Protein AF-A0A522Z4P1-F1 (afdb_monomer_lite)

Secondary structure (DSSP, 8-state):
--S-GGGS-HHHHHHHHH-HHHHHHHHHHHHHH----SS-HHHHHHHHHHHHHHHHHHHHHHHHHHHT---

Foldseek 3Di:
DVDDLVPDDPVVSVVLVVDLVSLVVLLVVCVVVVDDPPDDNVNNVVSNVVVVVVVVVVVVVVVVVVVPDDD

pLDDT: mean 73.33, std 9.69, range [52.56, 90.44]

Structure (mmCIF, N/CA/C/O backbone):
data_AF-A0A522Z4P1-F1
#
_entry.id   AF-A0A522Z4P1-F1
#
loop_
_atom_site.group_PDB
_atom_site.id
_atom_site.type_symbol
_atom_site.label_atom_id
_atom_site.label_alt_id
_atom_site.label_comp_id
_atom_site.label_asym_id
_atom_site.label_entity_id
_atom_site.label_seq_id
_atom_site.pdbx_PDB_ins_code
_atom_site.Cartn_x
_atom_site.Cartn_y
_atom_site.Cartn_z
_atom_site.occupancy
_atom_site.B_iso_or_equiv
_atom_site.auth_seq_id
_atom_site.auth_comp_id
_atom_site.auth_asym_id
_atom_site.auth_atom_id
_atom_site.pdbx_PDB_model_num
ATOM 1 N N . ALA A 1 1 ? 2.697 -7.727 -8.834 1.00 52.56 1 ALA A N 1
ATOM 2 C CA . ALA A 1 1 ? 2.230 -8.882 -9.633 1.00 52.56 1 ALA A CA 1
ATOM 3 C C . ALA A 1 1 ? 3.428 -9.569 -10.291 1.00 52.56 1 ALA A C 1
ATOM 5 O O . ALA A 1 1 ? 4.416 -8.891 -10.547 1.00 52.56 1 ALA A O 1
ATOM 6 N N . LEU A 1 2 ? 3.369 -10.888 -10.527 1.00 54.62 2 LEU A N 1
ATOM 7 C CA . LEU A 1 2 ? 4.439 -11.622 -11.226 1.00 54.62 2 LEU A CA 1
ATOM 8 C C . LEU A 1 2 ? 4.404 -11.344 -12.743 1.00 54.62 2 LEU A C 1
ATOM 10 O O . LEU A 1 2 ? 5.448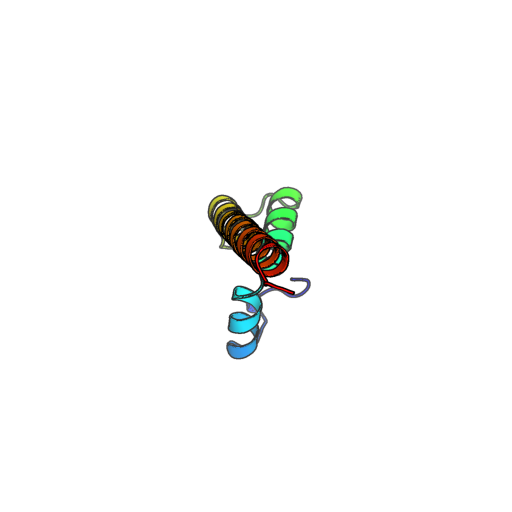 -11.121 -13.345 1.00 54.62 2 LEU A O 1
ATOM 14 N N . PHE A 1 3 ? 3.199 -11.261 -13.324 1.00 56.81 3 PHE A N 1
ATOM 15 C CA . PHE A 1 3 ? 2.958 -10.859 -14.714 1.00 56.81 3 PHE A CA 1
ATOM 16 C C . PHE A 1 3 ? 2.806 -9.331 -14.859 1.00 56.81 3 PHE A C 1
ATOM 18 O O . PHE A 1 3 ? 2.192 -8.711 -13.981 1.00 56.81 3 PHE A O 1
ATOM 25 N N . PRO A 1 4 ? 3.324 -8.718 -15.944 1.00 58.69 4 PRO A N 1
ATOM 26 C CA . PRO A 1 4 ? 3.111 -7.303 -16.255 1.00 58.69 4 PRO A CA 1
ATOM 27 C C . PRO A 1 4 ? 1.620 -6.987 -16.415 1.00 58.69 4 PRO A C 1
ATOM 29 O O . PRO A 1 4 ? 0.906 -7.718 -17.100 1.00 58.69 4 PRO A O 1
ATOM 32 N N . LEU A 1 5 ? 1.145 -5.889 -15.812 1.00 62.75 5 LEU A N 1
ATOM 33 C CA . LEU A 1 5 ? -0.264 -5.469 -15.901 1.00 62.75 5 LEU A CA 1
ATOM 34 C C . LEU A 1 5 ? -0.700 -5.157 -17.343 1.00 62.75 5 LEU A C 1
ATOM 36 O O . LEU A 1 5 ? -1.879 -5.281 -17.660 1.00 62.75 5 LEU A O 1
ATOM 40 N N . GLU A 1 6 ? 0.248 -4.788 -18.204 1.00 62.59 6 GLU A N 1
ATOM 41 C CA . GLU A 1 6 ? 0.036 -4.452 -19.619 1.00 62.59 6 GLU A CA 1
ATOM 42 C C . GLU A 1 6 ? -0.275 -5.674 -20.496 1.00 62.59 6 GLU A C 1
ATOM 44 O O . GLU A 1 6 ? -0.838 -5.532 -21.577 1.00 62.59 6 GLU A O 1
ATOM 49 N N . LEU A 1 7 ? 0.049 -6.880 -20.018 1.00 59.53 7 LEU A N 1
ATOM 50 C CA . LEU A 1 7 ? -0.183 -8.141 -20.729 1.00 59.53 7 LEU A CA 1
ATOM 51 C C . LEU A 1 7 ? -1.446 -8.874 -20.244 1.00 59.53 7 LEU A C 1
ATOM 53 O O . LEU A 1 7 ? -1.738 -9.974 -20.714 1.00 59.53 7 LEU A O 1
ATOM 57 N N . LEU A 1 8 ? -2.189 -8.301 -19.288 1.00 66.94 8 LEU A N 1
ATOM 58 C CA . LEU A 1 8 ? -3.379 -8.929 -18.712 1.00 66.94 8 LEU A CA 1
ATOM 59 C C . LEU A 1 8 ? -4.671 -8.481 -19.421 1.00 66.94 8 LEU A C 1
ATOM 61 O O . LEU A 1 8 ? -4.817 -7.302 -19.747 1.00 66.94 8 LEU A O 1
ATOM 65 N N . PRO A 1 9 ? -5.666 -9.381 -19.576 1.00 72.44 9 PRO A N 1
ATOM 66 C CA . PRO A 1 9 ? -7.009 -9.002 -20.009 1.00 72.44 9 PRO A CA 1
ATOM 67 C C . PRO A 1 9 ? -7.580 -7.900 -19.106 1.00 72.44 9 PRO A C 1
ATOM 69 O O . PRO A 1 9 ? -7.445 -7.969 -17.882 1.00 72.44 9 PRO A O 1
ATOM 72 N N . SER A 1 10 ? -8.258 -6.907 -19.685 1.00 70.88 10 SER A N 1
ATOM 73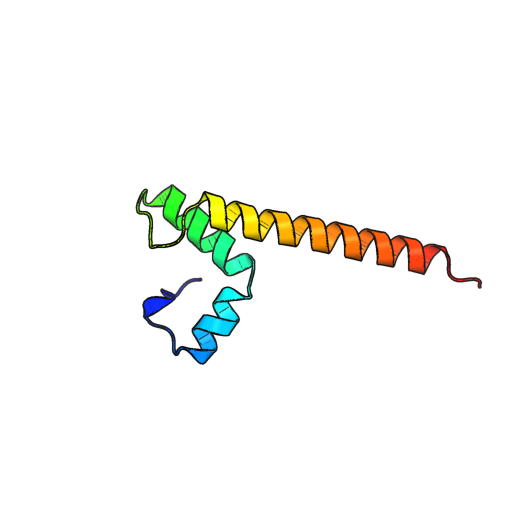 C CA . SER A 1 10 ? -8.745 -5.694 -18.995 1.00 70.88 10 SER A CA 1
ATOM 74 C C . SER A 1 10 ? -9.556 -5.970 -17.718 1.00 70.88 10 SER A C 1
ATOM 76 O O . SER A 1 10 ? -9.419 -5.260 -16.718 1.00 70.88 10 SER A O 1
ATOM 78 N N . TRP A 1 11 ? -10.336 -7.051 -17.709 1.00 73.75 11 TRP A N 1
ATOM 79 C CA . TRP A 1 11 ? -11.106 -7.518 -16.553 1.00 73.75 11 TRP A CA 1
ATOM 80 C C . TRP A 1 11 ? -10.208 -7.958 -15.390 1.00 73.75 11 TRP A C 1
ATOM 82 O O . TRP A 1 11 ? -10.432 -7.575 -14.242 1.00 73.75 11 TRP A O 1
ATOM 92 N N . LEU A 1 12 ? -9.136 -8.696 -15.685 1.00 68.00 12 LEU A N 1
ATOM 93 C CA . LEU A 1 12 ? -8.183 -9.170 -14.684 1.00 68.00 12 LEU A CA 1
ATOM 94 C C . LEU A 1 12 ? -7.242 -8.049 -14.230 1.00 68.00 12 LEU A C 1
ATOM 96 O O . LEU A 1 12 ? -6.923 -7.960 -13.046 1.00 68.00 12 LEU A O 1
ATOM 100 N N . ALA A 1 13 ? -6.860 -7.152 -15.142 1.00 67.31 13 ALA A N 1
ATOM 101 C CA . ALA A 1 13 ? -6.087 -5.958 -14.813 1.00 67.31 13 ALA A CA 1
ATOM 102 C C . ALA A 1 13 ? -6.842 -5.051 -13.826 1.00 67.31 13 ALA A C 1
ATOM 104 O O . ALA A 1 13 ? -6.235 -4.490 -12.917 1.00 67.31 13 ALA A O 1
ATOM 105 N N . THR A 1 14 ? -8.169 -4.948 -13.952 1.00 67.88 14 THR A N 1
ATOM 106 C CA . THR A 1 14 ? -9.011 -4.183 -13.016 1.00 67.88 14 THR A CA 1
ATOM 107 C C . THR A 1 14 ? -9.013 -4.800 -11.615 1.00 67.88 14 THR A C 1
ATOM 109 O O . THR A 1 14 ? -8.840 -4.088 -10.629 1.00 67.88 14 THR A O 1
ATOM 112 N N . ILE A 1 15 ? -9.114 -6.129 -11.513 1.00 68.81 15 ILE A N 1
ATOM 113 C CA . ILE A 1 15 ? -9.035 -6.843 -10.227 1.00 68.81 15 ILE A CA 1
ATOM 114 C C . ILE A 1 15 ? -7.626 -6.727 -9.624 1.00 68.81 15 ILE A C 1
ATOM 116 O O . ILE A 1 15 ? -7.470 -6.498 -8.426 1.00 68.81 15 ILE A O 1
ATOM 120 N N . ALA A 1 16 ? -6.584 -6.825 -10.450 1.00 66.56 16 ALA A N 1
ATOM 121 C CA . ALA A 1 16 ? -5.202 -6.688 -10.003 1.00 66.56 16 ALA A CA 1
ATOM 122 C C . ALA A 1 16 ? -4.889 -5.274 -9.482 1.00 66.56 16 ALA A C 1
ATOM 124 O O . ALA A 1 16 ? -4.125 -5.150 -8.524 1.00 66.56 16 ALA A O 1
ATOM 125 N N . LYS A 1 17 ? -5.510 -4.232 -10.056 1.00 66.69 17 LYS A N 1
ATOM 126 C CA . LYS A 1 17 ? -5.437 -2.840 -9.572 1.00 66.69 17 LYS A CA 1
ATOM 127 C C . LYS A 1 17 ? -6.160 -2.619 -8.242 1.00 66.69 17 LYS A C 1
ATOM 129 O O . LYS A 1 17 ? -5.834 -1.682 -7.534 1.00 66.69 17 LYS A O 1
ATOM 134 N N . LEU A 1 18 ? -7.118 -3.467 -7.874 1.00 67.06 18 LEU A N 1
ATOM 135 C CA . LEU A 1 18 ? -7.764 -3.403 -6.557 1.00 67.06 18 LEU A CA 1
ATOM 136 C C . LEU A 1 18 ? -6.927 -4.061 -5.453 1.00 67.06 18 LEU A C 1
ATOM 138 O O . LEU A 1 18 ? -7.188 -3.838 -4.273 1.00 67.06 18 LEU A O 1
ATOM 142 N N . ASN A 1 19 ? -5.928 -4.873 -5.807 1.00 68.50 19 ASN A N 1
ATOM 143 C CA . ASN A 1 19 ? -5.140 -5.603 -4.825 1.00 68.50 19 ASN A CA 1
ATOM 144 C C . ASN A 1 19 ? -3.971 -4.742 -4.296 1.00 68.50 19 ASN A C 1
ATOM 146 O O . ASN A 1 19 ? -3.056 -4.428 -5.064 1.00 68.50 19 ASN A O 1
ATOM 150 N N . PRO A 1 20 ? -3.929 -4.412 -2.988 1.00 67.75 20 PRO A N 1
ATOM 151 C CA . PRO A 1 20 ? -2.857 -3.604 -2.397 1.00 67.75 20 PRO A CA 1
ATOM 152 C C . PRO A 1 20 ? -1.474 -4.258 -2.547 1.00 67.75 20 PRO A C 1
ATOM 154 O O . PRO A 1 20 ? -0.476 -3.562 -2.730 1.00 67.75 20 PRO A O 1
ATOM 157 N N . VAL A 1 21 ? -1.410 -5.595 -2.574 1.00 76.50 21 VAL A N 1
ATOM 158 C CA . VAL A 1 21 ? -0.163 -6.357 -2.765 1.00 76.50 21 VAL A CA 1
ATOM 159 C C . VAL A 1 21 ? 0.436 -6.115 -4.155 1.00 76.50 21 VAL A C 1
ATOM 161 O O . VAL A 1 21 ? 1.656 -6.172 -4.331 1.00 76.50 21 VAL A O 1
ATOM 164 N N . THR A 1 22 ? -0.391 -5.798 -5.159 1.00 74.56 22 THR A N 1
ATOM 165 C CA . THR A 1 22 ? 0.092 -5.469 -6.506 1.00 74.56 22 THR A CA 1
ATOM 166 C C . THR A 1 22 ? 0.996 -4.242 -6.478 1.00 74.56 22 THR A C 1
ATOM 168 O O . THR A 1 22 ? 2.071 -4.290 -7.076 1.00 74.56 22 THR A O 1
ATOM 171 N N . TYR A 1 23 ? 0.603 -3.199 -5.743 1.00 72.69 23 TYR A N 1
ATOM 172 C CA . TYR A 1 23 ? 1.367 -1.957 -5.612 1.00 72.69 23 TYR A CA 1
ATOM 173 C C . TYR A 1 23 ? 2.666 -2.151 -4.831 1.00 72.69 23 TYR A C 1
ATOM 175 O O . TYR A 1 23 ? 3.694 -1.608 -5.225 1.00 72.69 23 TYR A O 1
ATOM 183 N N . THR A 1 24 ? 2.663 -2.982 -3.782 1.00 73.75 24 THR A N 1
ATOM 184 C CA . THR A 1 24 ? 3.885 -3.296 -3.024 1.00 73.75 24 THR A CA 1
ATOM 185 C C . THR A 1 24 ? 4.927 -3.984 -3.900 1.00 73.75 24 THR A C 1
ATOM 187 O O . THR A 1 24 ? 6.090 -3.594 -3.905 1.00 73.75 24 THR A O 1
ATOM 190 N N . VAL A 1 25 ? 4.518 -4.983 -4.686 1.00 76.25 25 VAL A N 1
ATOM 191 C CA . VAL A 1 25 ? 5.442 -5.722 -5.561 1.00 76.25 25 VAL A CA 1
ATOM 192 C C . VAL A 1 25 ? 5.974 -4.844 -6.699 1.00 76.25 25 VAL A C 1
ATOM 194 O O . VAL A 1 25 ? 7.139 -4.977 -7.064 1.00 76.25 25 VAL A O 1
ATOM 197 N N . LEU A 1 26 ? 5.145 -3.952 -7.257 1.00 74.94 26 LEU A N 1
ATOM 198 C CA . LEU A 1 26 ? 5.586 -2.999 -8.283 1.00 74.94 26 LEU A CA 1
ATOM 199 C C . LEU A 1 26 ? 6.590 -1.994 -7.717 1.00 74.94 26 LEU A C 1
ATOM 201 O O . LEU A 1 26 ? 7.631 -1.792 -8.326 1.00 74.94 26 LEU A O 1
ATOM 205 N N . LEU A 1 27 ? 6.334 -1.456 -6.523 1.00 73.69 27 LEU A N 1
ATOM 206 C CA . LEU A 1 27 ? 7.250 -0.531 -5.857 1.00 73.69 27 LEU A CA 1
ATOM 207 C C . LEU A 1 27 ? 8.593 -1.193 -5.526 1.00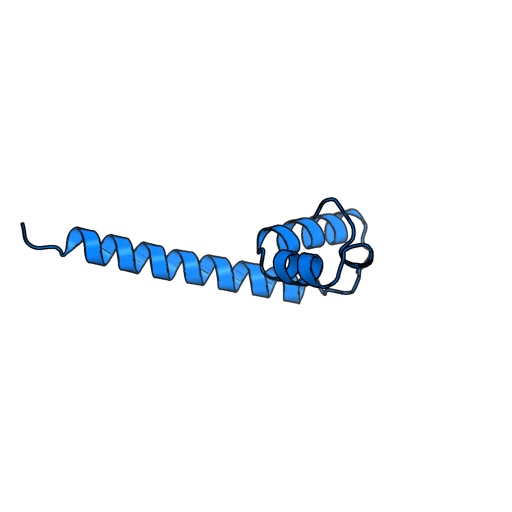 73.69 27 LEU A C 1
ATOM 209 O O . LEU A 1 27 ? 9.641 -0.607 -5.769 1.00 73.69 27 LEU A O 1
ATOM 213 N N . VAL A 1 28 ? 8.592 -2.431 -5.022 1.00 77.50 28 VAL A N 1
ATOM 214 C CA . VAL A 1 28 ? 9.841 -3.174 -4.774 1.00 77.50 28 VAL A CA 1
ATOM 215 C C . VAL A 1 28 ? 10.613 -3.389 -6.078 1.00 77.50 28 VAL A C 1
ATOM 217 O O . VAL A 1 28 ? 11.827 -3.210 -6.106 1.00 77.50 28 VAL A O 1
ATOM 220 N N . ARG A 1 29 ? 9.924 -3.715 -7.178 1.00 76.62 29 ARG A N 1
ATOM 221 C CA . ARG A 1 29 ? 10.554 -3.878 -8.495 1.00 76.62 29 ARG A CA 1
ATOM 222 C C . ARG A 1 29 ? 11.128 -2.564 -9.029 1.00 76.62 29 ARG A C 1
ATOM 224 O O . ARG A 1 29 ? 12.260 -2.566 -9.506 1.00 76.62 29 ARG A O 1
ATOM 231 N N . GLU A 1 30 ? 10.379 -1.470 -8.939 1.00 74.81 30 GLU A N 1
ATOM 232 C CA . GLU A 1 30 ? 10.818 -0.120 -9.317 1.00 74.81 30 GLU A CA 1
ATOM 233 C C . GLU A 1 30 ? 12.075 0.272 -8.527 1.00 74.81 30 GLU A C 1
ATOM 235 O O . GLU A 1 30 ? 13.066 0.694 -9.113 1.00 74.81 30 GLU A O 1
ATOM 240 N N . MET A 1 31 ? 12.096 0.009 -7.217 1.00 75.19 31 MET A N 1
ATOM 241 C CA . MET A 1 31 ? 13.259 0.264 -6.356 1.00 75.19 31 MET A CA 1
ATOM 242 C C . MET A 1 31 ? 14.474 -0.612 -6.704 1.00 75.19 31 MET A C 1
ATOM 244 O O . MET A 1 31 ? 15.608 -0.168 -6.552 1.00 75.19 31 MET A O 1
ATOM 248 N N . MET A 1 32 ? 14.264 -1.848 -7.172 1.00 76.56 32 MET A N 1
ATOM 249 C CA . MET A 1 32 ? 15.349 -2.760 -7.566 1.00 76.56 32 MET A CA 1
ATOM 250 C C . MET A 1 32 ? 15.905 -2.481 -8.967 1.00 76.56 32 MET A C 1
ATOM 252 O O . MET A 1 32 ? 17.089 -2.700 -9.208 1.00 76.56 32 MET A O 1
ATOM 256 N N . THR A 1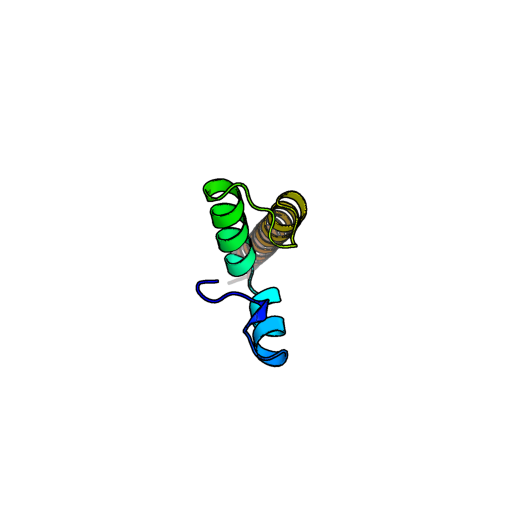 33 ? 15.056 -2.053 -9.902 1.00 77.19 33 THR A N 1
ATOM 257 C CA . THR A 1 33 ? 15.425 -1.844 -11.314 1.00 77.19 33 THR A CA 1
ATOM 258 C C . THR A 1 33 ? 15.757 -0.389 -11.633 1.00 77.19 33 THR A C 1
ATOM 260 O O . THR A 1 33 ? 16.420 -0.126 -12.632 1.00 77.19 33 THR A O 1
ATOM 263 N N . GLY A 1 34 ? 15.309 0.556 -10.802 1.00 69.38 34 GLY A N 1
ATOM 264 C CA . GLY A 1 34 ? 15.428 1.994 -11.045 1.00 69.38 34 GLY A CA 1
ATOM 265 C C . GLY A 1 34 ? 14.559 2.504 -12.201 1.00 69.38 34 GLY A C 1
ATOM 266 O O . GLY A 1 34 ? 14.666 3.673 -12.565 1.00 69.38 34 GLY A O 1
ATOM 267 N N . VAL A 1 35 ? 13.718 1.648 -12.793 1.00 66.62 35 VAL A N 1
ATOM 268 C CA . VAL A 1 35 ? 12.867 1.974 -13.942 1.00 66.62 35 VAL A CA 1
ATOM 269 C C . VAL A 1 35 ? 11.440 2.220 -13.465 1.00 66.62 35 VAL A C 1
ATOM 271 O O . VAL A 1 35 ? 10.811 1.353 -12.859 1.00 66.62 35 VAL A O 1
ATOM 274 N N . THR A 1 36 ? 10.921 3.409 -13.765 1.00 61.47 36 THR A N 1
ATOM 275 C CA . THR A 1 36 ? 9.559 3.831 -13.433 1.00 61.47 36 THR A CA 1
ATOM 276 C C . THR A 1 36 ? 8.565 3.304 -14.474 1.00 61.47 36 THR A C 1
ATOM 278 O O . THR A 1 36 ? 8.270 3.951 -15.478 1.00 61.47 36 THR A O 1
ATOM 281 N N . GLU A 1 37 ? 8.014 2.111 -14.245 1.00 61.09 37 GLU A N 1
ATOM 282 C CA . GLU A 1 37 ? 6.958 1.534 -15.093 1.00 61.09 37 GLU A CA 1
ATOM 283 C C . GLU A 1 37 ? 5.589 2.178 -14.784 1.00 61.09 37 GLU A C 1
ATOM 285 O O . GLU A 1 37 ? 4.738 1.605 -14.105 1.00 61.09 37 GLU A O 1
ATOM 290 N N . GLY A 1 38 ? 5.386 3.418 -15.245 1.00 61.31 38 GLY A N 1
ATOM 291 C CA . GLY A 1 38 ? 4.074 4.077 -15.381 1.00 61.31 38 GLY A CA 1
ATOM 292 C C . GLY A 1 38 ? 3.328 4.479 -14.096 1.00 61.31 38 GLY A C 1
ATOM 293 O O . GLY A 1 38 ? 2.453 5.343 -14.152 1.00 61.31 38 GLY A O 1
ATOM 294 N N . VAL A 1 39 ? 3.668 3.918 -12.934 1.00 61.81 39 VAL A N 1
ATOM 295 C CA . VAL A 1 39 ? 3.082 4.261 -11.629 1.00 61.81 39 VAL A CA 1
ATOM 296 C C . VAL A 1 39 ? 4.182 4.818 -10.738 1.00 61.81 39 VAL A C 1
ATOM 298 O O . VAL A 1 39 ? 5.129 4.115 -10.422 1.00 61.81 39 VAL A O 1
ATOM 301 N N . SER A 1 40 ? 4.065 6.082 -10.327 1.00 69.06 40 SER A N 1
ATOM 302 C CA . SER A 1 40 ? 5.052 6.695 -9.433 1.00 69.06 40 SER A CA 1
ATOM 303 C C . SER A 1 40 ? 5.084 5.970 -8.084 1.00 69.06 40 SER A C 1
ATOM 305 O O . SER A 1 40 ? 4.026 5.765 -7.476 1.00 69.06 40 SER A O 1
ATOM 307 N N . ALA A 1 41 ? 6.282 5.673 -7.572 1.00 67.62 41 ALA A N 1
ATOM 308 C CA . ALA A 1 41 ? 6.490 5.140 -6.225 1.00 67.62 41 ALA A CA 1
ATOM 309 C C . ALA A 1 41 ? 5.671 5.866 -5.136 1.00 67.62 41 ALA A C 1
ATOM 311 O O . ALA A 1 41 ? 5.154 5.226 -4.219 1.00 67.62 41 ALA A O 1
ATOM 312 N N . ALA A 1 42 ? 5.485 7.187 -5.256 1.00 71.31 42 ALA A N 1
ATOM 313 C CA . ALA A 1 42 ? 4.683 7.980 -4.323 1.00 71.31 42 ALA A CA 1
ATOM 314 C C . ALA A 1 42 ? 3.193 7.584 -4.323 1.00 71.31 42 ALA A C 1
ATOM 316 O O . ALA A 1 42 ? 2.565 7.531 -3.266 1.00 71.31 42 ALA A O 1
ATOM 317 N N . LEU A 1 43 ? 2.631 7.258 -5.492 1.00 73.44 43 LEU A N 1
ATOM 318 C CA . LEU A 1 43 ? 1.243 6.814 -5.628 1.00 73.44 43 LEU A CA 1
ATOM 319 C C . LEU A 1 43 ? 1.065 5.408 -5.041 1.00 73.44 43 LEU A C 1
ATOM 321 O O . LEU A 1 43 ? 0.115 5.174 -4.297 1.00 73.44 43 LEU A O 1
ATOM 325 N N . SER A 1 44 ? 2.014 4.503 -5.297 1.00 70.12 44 SER A N 1
ATOM 326 C CA . SER A 1 44 ? 2.032 3.158 -4.703 1.00 70.12 44 SER A CA 1
ATOM 327 C C . SER A 1 44 ? 2.126 3.208 -3.171 1.00 70.12 44 SER A C 1
ATOM 329 O O . SER A 1 44 ? 1.364 2.525 -2.487 1.00 70.12 44 SER A O 1
ATOM 331 N N . LEU A 1 45 ? 2.992 4.066 -2.620 1.00 75.62 45 LEU A N 1
ATOM 332 C CA . LEU A 1 45 ? 3.080 4.327 -1.177 1.00 75.62 45 LEU A CA 1
ATOM 333 C C . LEU A 1 45 ? 1.775 4.895 -0.607 1.00 75.62 45 LEU A C 1
ATOM 335 O O . LEU A 1 45 ? 1.332 4.454 0.452 1.00 75.62 45 LEU A O 1
ATOM 339 N N . GLY A 1 46 ? 1.137 5.827 -1.319 1.00 82.06 46 GLY A N 1
ATOM 340 C CA . GLY A 1 46 ? -0.152 6.394 -0.926 1.00 82.06 46 GLY A CA 1
ATOM 341 C C . GLY A 1 46 ? -1.256 5.338 -0.833 1.00 82.06 46 GLY A C 1
ATOM 342 O O . GLY A 1 46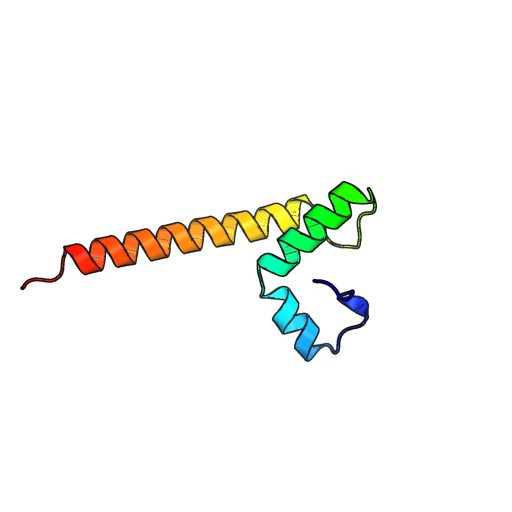 ? -1.944 5.257 0.184 1.00 82.06 46 GLY A O 1
ATOM 343 N N . VAL A 1 47 ? -1.389 4.480 -1.851 1.00 80.19 47 VAL A N 1
ATOM 344 C CA . VAL A 1 47 ? -2.393 3.399 -1.871 1.00 80.19 47 VAL A CA 1
ATOM 345 C C . VAL A 1 47 ? -2.167 2.405 -0.728 1.00 80.19 47 VAL A C 1
ATOM 347 O O . VAL A 1 47 ? -3.118 2.029 -0.039 1.00 80.19 47 VAL A O 1
ATOM 350 N N . ILE A 1 48 ? -0.912 2.018 -0.477 1.00 81.56 48 ILE A N 1
ATOM 351 C CA . ILE A 1 48 ? -0.563 1.125 0.638 1.00 81.56 48 ILE A CA 1
ATOM 352 C C . ILE A 1 48 ? -0.880 1.794 1.983 1.00 81.56 48 ILE A C 1
ATOM 354 O O . ILE A 1 48 ? -1.486 1.164 2.848 1.00 81.56 48 ILE A O 1
ATOM 358 N N . GLY A 1 49 ? -0.528 3.070 2.154 1.00 84.56 49 GLY A N 1
ATOM 359 C CA . GLY A 1 49 ? -0.802 3.824 3.379 1.00 84.56 49 GLY A CA 1
ATOM 360 C C . GLY A 1 49 ? -2.296 3.910 3.694 1.00 84.56 49 GLY A C 1
ATOM 361 O O . GLY A 1 49 ? -2.709 3.598 4.812 1.00 84.56 49 GLY A O 1
ATOM 362 N N . VAL A 1 50 ? -3.124 4.246 2.700 1.00 87.94 50 VAL A N 1
ATOM 363 C CA . VAL A 1 50 ? -4.591 4.282 2.848 1.00 87.94 50 VAL A CA 1
ATOM 364 C C . VAL A 1 50 ? -5.140 2.907 3.227 1.00 87.94 50 VAL A C 1
ATOM 366 O O . VAL A 1 50 ? -5.990 2.807 4.115 1.00 87.94 50 VAL A O 1
ATOM 369 N N . PHE A 1 51 ? -4.638 1.839 2.604 1.00 83.88 51 PHE A N 1
ATOM 370 C CA . PHE A 1 51 ? -5.056 0.477 2.930 1.00 83.88 51 PHE A CA 1
ATOM 371 C C . PHE A 1 51 ? -4.735 0.108 4.385 1.00 83.88 51 PHE A C 1
ATOM 373 O O . PHE A 1 51 ? -5.603 -0.403 5.095 1.00 83.88 51 PHE A O 1
ATOM 380 N N . VAL A 1 52 ? -3.523 0.417 4.855 1.00 86.88 52 VAL A N 1
ATOM 381 C CA . VAL A 1 52 ? -3.103 0.154 6.240 1.00 86.88 52 VAL A CA 1
ATOM 382 C C . VAL A 1 52 ? -3.971 0.924 7.231 1.00 86.88 52 VAL A C 1
ATOM 384 O O . VAL A 1 52 ? -4.488 0.325 8.173 1.00 86.88 52 VAL A O 1
ATOM 387 N N . VAL A 1 53 ? -4.199 2.220 7.003 1.00 89.88 53 VAL A N 1
ATOM 388 C CA . VAL A 1 53 ? -5.068 3.038 7.865 1.00 89.88 53 VAL A CA 1
ATOM 389 C C . VAL A 1 53 ? -6.486 2.467 7.903 1.00 89.88 53 VAL A C 1
ATOM 391 O O . VAL A 1 53 ? -7.057 2.318 8.980 1.00 89.88 53 VAL A O 1
ATOM 394 N N . THR A 1 54 ? -7.029 2.066 6.752 1.00 89.25 54 THR A N 1
ATOM 395 C CA . THR A 1 54 ? -8.365 1.460 6.667 1.00 89.25 54 THR A CA 1
ATOM 396 C C . THR A 1 54 ? -8.443 0.166 7.479 1.00 89.25 54 THR A C 1
ATOM 398 O O . THR A 1 54 ? -9.384 -0.020 8.249 1.00 89.25 54 THR A O 1
ATOM 401 N N . MET A 1 55 ? -7.437 -0.707 7.367 1.00 86.81 55 MET A N 1
ATOM 402 C CA . MET A 1 55 ? -7.365 -1.939 8.158 1.00 86.81 55 MET A CA 1
ATOM 403 C C . MET A 1 55 ? -7.240 -1.660 9.657 1.00 86.81 55 MET A C 1
ATOM 405 O O . MET A 1 55 ? -7.914 -2.320 10.445 1.00 86.81 55 MET A O 1
ATOM 409 N N . ILE A 1 56 ? -6.450 -0.660 10.061 1.00 90.44 56 ILE A N 1
ATOM 410 C CA . ILE A 1 56 ? -6.339 -0.240 11.467 1.00 90.44 56 ILE A CA 1
ATOM 411 C C . ILE A 1 56 ? -7.686 0.272 11.985 1.00 90.44 56 ILE A C 1
ATOM 413 O O . ILE A 1 56 ? -8.101 -0.117 13.077 1.00 90.44 56 ILE A O 1
ATOM 417 N N . CYS A 1 57 ? -8.396 1.102 11.215 1.00 90.19 57 CYS A N 1
ATOM 418 C CA . CYS A 1 57 ? -9.720 1.601 11.585 1.00 90.19 57 CYS A CA 1
ATOM 419 C C . CYS A 1 57 ? -10.735 0.461 11.730 1.00 90.19 57 CYS A C 1
ATOM 421 O O . CYS A 1 57 ? -11.450 0.410 12.730 1.00 90.19 57 CYS A O 1
ATOM 423 N N . ILE A 1 58 ? -10.771 -0.474 10.773 1.00 89.88 58 ILE A N 1
ATOM 424 C CA . ILE A 1 58 ? -11.660 -1.642 10.826 1.00 89.88 58 ILE A CA 1
ATOM 425 C C . ILE A 1 58 ? -11.321 -2.513 12.033 1.00 89.88 58 ILE A C 1
ATOM 427 O O . ILE A 1 58 ? -12.220 -2.851 12.797 1.00 89.88 58 ILE A O 1
ATOM 431 N N . ALA A 1 59 ? -10.046 -2.849 12.239 1.00 88.62 59 ALA A N 1
ATOM 432 C CA . ALA A 1 59 ? -9.614 -3.649 13.379 1.00 88.62 59 ALA A CA 1
ATOM 433 C C . ALA A 1 59 ? -9.997 -2.970 14.699 1.00 88.62 59 ALA A C 1
ATOM 435 O O . ALA A 1 59 ? -10.629 -3.597 15.544 1.00 88.62 59 ALA A O 1
ATOM 436 N N . SER A 1 60 ? -9.705 -1.677 14.847 1.00 88.44 60 SER A N 1
ATOM 437 C CA . SER A 1 60 ? -10.048 -0.904 16.047 1.00 88.44 60 SER A CA 1
ATOM 438 C C . SER A 1 60 ? -11.557 -0.883 16.295 1.00 88.44 60 SER A C 1
ATOM 440 O O . SER A 1 60 ? -12.000 -1.079 17.427 1.00 88.44 60 SER A O 1
ATOM 442 N N . TYR A 1 61 ? -12.356 -0.703 15.240 1.00 87.88 61 TYR A N 1
ATOM 443 C CA . TYR A 1 61 ? -13.813 -0.747 15.327 1.00 87.88 61 TYR A CA 1
ATOM 444 C C . TYR A 1 61 ? -14.316 -2.133 15.738 1.00 87.88 61 TYR A C 1
ATOM 446 O O . TYR A 1 61 ? -15.130 -2.240 16.652 1.00 87.88 61 TYR A O 1
ATOM 454 N N . VAL A 1 62 ? -13.815 -3.196 15.104 1.00 88.00 62 VAL A N 1
ATOM 455 C CA . VAL A 1 62 ? -14.200 -4.577 15.414 1.00 88.00 62 VAL A CA 1
ATOM 456 C C . VAL A 1 62 ? -13.824 -4.922 16.849 1.00 88.00 62 VAL A C 1
ATOM 458 O O . VAL A 1 62 ? -14.693 -5.370 17.585 1.00 88.00 62 VAL A O 1
ATOM 461 N N . PHE A 1 63 ? -12.593 -4.653 17.285 1.00 83.25 63 PHE A N 1
ATOM 462 C CA . PHE A 1 63 ? -12.170 -4.912 18.663 1.00 83.25 63 PHE A CA 1
ATOM 463 C C . PHE A 1 63 ? -13.009 -4.133 19.677 1.00 83.25 63 PHE A C 1
ATOM 465 O O . PHE A 1 63 ? -13.486 -4.718 20.645 1.00 83.25 63 PHE A O 1
ATOM 472 N N . THR A 1 64 ? -13.269 -2.847 19.429 1.00 82.00 64 THR A N 1
ATOM 473 C CA . THR A 1 64 ? -14.134 -2.041 20.306 1.00 82.00 64 THR A CA 1
ATOM 474 C C . THR A 1 64 ? -15.560 -2.596 20.339 1.00 82.00 64 THR A C 1
ATOM 476 O O . THR A 1 64 ? -16.174 -2.667 21.401 1.00 82.00 64 THR A O 1
ATOM 479 N N . ARG A 1 65 ? -16.089 -3.047 19.195 1.00 78.56 65 ARG A N 1
ATOM 480 C CA . ARG A 1 65 ? -17.421 -3.652 19.105 1.00 78.56 65 ARG A CA 1
ATOM 481 C C . ARG A 1 65 ? -17.494 -4.989 19.836 1.00 78.56 65 ARG A C 1
ATOM 483 O O . ARG A 1 65 ? -18.480 -5.226 20.517 1.00 78.56 65 ARG A O 1
ATOM 490 N N . GLU A 1 66 ? -16.500 -5.860 19.677 1.00 71.94 66 GLU A N 1
ATOM 491 C CA . GLU A 1 66 ? -16.461 -7.171 20.336 1.00 71.94 66 GLU A CA 1
ATOM 492 C C . GLU A 1 66 ? -16.324 -7.037 21.860 1.00 71.94 66 GLU A C 1
ATOM 494 O O . GLU A 1 66 ? -16.991 -7.767 22.586 1.00 71.94 66 GLU A O 1
ATOM 499 N N . VAL A 1 67 ? -15.546 -6.067 22.354 1.00 68.38 67 VAL A N 1
ATOM 500 C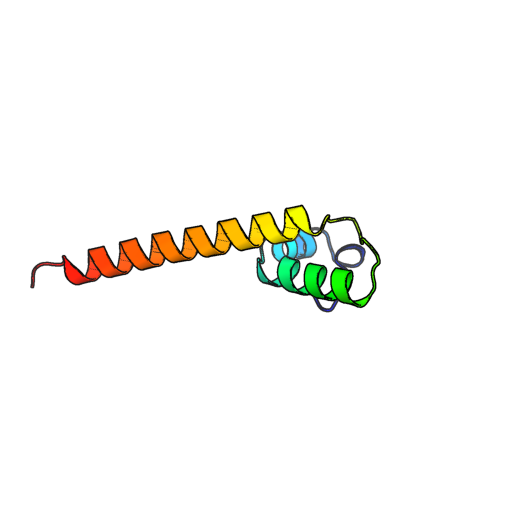 CA . VAL A 1 67 ? -15.414 -5.796 23.800 1.00 68.38 67 VAL A CA 1
ATOM 501 C C . VAL A 1 67 ? -16.703 -5.227 24.406 1.00 68.38 67 VAL A C 1
ATOM 503 O O . VAL A 1 67 ? -16.991 -5.479 25.571 1.00 68.38 67 VAL A O 1
ATOM 506 N N . ASN A 1 68 ? -17.491 -4.472 23.637 1.00 62.09 68 ASN A N 1
ATOM 507 C CA . ASN A 1 68 ? -18.666 -3.759 24.147 1.00 62.09 68 ASN A CA 1
ATOM 508 C C . ASN A 1 68 ? -19.995 -4.523 23.969 1.00 62.09 68 ASN A C 1
ATOM 510 O O . ASN A 1 68 ? -21.065 -3.935 24.141 1.00 62.09 68 ASN A O 1
ATOM 514 N N . LYS A 1 69 ? -19.963 -5.809 23.588 1.00 66.56 69 LYS A N 1
ATOM 515 C CA . LYS A 1 69 ? -21.173 -6.647 23.534 1.00 66.56 69 LYS A CA 1
ATOM 516 C C . LYS A 1 69 ? -21.592 -7.031 24.962 1.00 66.56 69 LYS A C 1
ATOM 518 O O . LYS A 1 69 ? -20.787 -7.655 25.652 1.00 66.56 69 LYS A O 1
ATOM 523 N N . PRO A 1 70 ? -22.812 -6.684 25.420 1.00 62.50 70 PRO A N 1
ATOM 524 C CA . PRO A 1 70 ? -23.307 -7.166 26.705 1.00 62.50 70 PRO A CA 1
ATOM 525 C C . PRO A 1 70 ? -23.498 -8.689 26.644 1.00 62.50 70 PRO A C 1
ATOM 527 O O . PRO A 1 70 ? -23.978 -9.202 25.631 1.00 62.50 70 PRO A O 1
ATOM 530 N N . PHE A 1 71 ? -23.059 -9.374 27.707 1.00 65.44 71 PHE A N 1
ATOM 531 C CA . PHE A 1 71 ? -23.228 -10.817 27.916 1.00 65.44 71 PHE A CA 1
ATOM 532 C C . PHE A 1 71 ? -24.701 -11.233 27.935 1.00 65.44 71 PHE A C 1
ATOM 534 O O . PHE A 1 71 ? -25.521 -10.458 28.482 1.00 65.44 71 PHE A O 1
#

Radius of gyration: 16.72 Å; chains: 1; bounding box: 39×20×49 Å

Sequence (71 aa):
ALFPLELLPSWLATIAKLNPVTYTVLLVREMMTGVTEGVSAALSLGVIGVFVVTMICIASYVFTREVNKPF